Protein AF-A0A3D1TJR5-F1 (afdb_monomer_lite)

pLDDT: mean 72.31, std 15.2, range [37.75, 89.69]

Secondary structure (DSSP, 8-state):
----SS-SSSSPPPHHHHHHHHHHHHHHHS---TTSTT--SSHHHHHHHHHHSTTHHHHHHHHHHHHHHHHHHHHT-

Structure (mmCIF, N/CA/C/O backbone):
data_AF-A0A3D1TJR5-F1
#
_entry.id   AF-A0A3D1TJR5-F1
#
loop_
_atom_site.group_PDB
_atom_site.id
_atom_site.type_symbol
_atom_site.label_atom_id
_atom_site.label_alt_id
_atom_site.label_comp_id
_atom_site.label_asym_id
_atom_site.label_entity_id
_atom_site.label_seq_id
_atom_site.pdbx_PDB_ins_code
_atom_site.Cartn_x
_atom_site.Cartn_y
_atom_site.Cartn_z
_atom_site.occupancy
_atom_site.B_iso_or_equiv
_atom_site.auth_seq_id
_atom_site.auth_comp_id
_atom_site.auth_asym_id
_atom_site.auth_atom_id
_atom_site.pdbx_PDB_model_num
ATOM 1 N N . MET A 1 1 ? -34.500 -17.298 5.160 1.00 44.34 1 MET A N 1
ATOM 2 C CA . MET A 1 1 ? -33.032 -17.325 5.288 1.00 44.34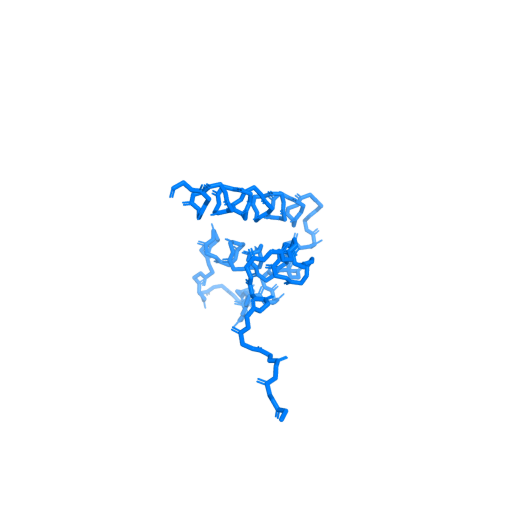 1 MET A CA 1
ATOM 3 C C . MET A 1 1 ? -32.445 -16.316 4.324 1.00 44.34 1 MET A C 1
ATOM 5 O O . MET A 1 1 ? -32.603 -16.501 3.128 1.00 44.34 1 MET A O 1
ATOM 9 N N . ASN A 1 2 ? -31.857 -15.244 4.843 1.00 37.75 2 ASN A N 1
ATOM 10 C CA . ASN A 1 2 ? -30.704 -14.562 4.248 1.00 37.75 2 ASN A CA 1
ATOM 11 C C . ASN A 1 2 ? -30.110 -13.678 5.349 1.00 37.75 2 ASN A C 1
ATOM 13 O O . ASN A 1 2 ? -30.249 -12.461 5.386 1.00 37.75 2 ASN A O 1
ATOM 17 N N . GLU A 1 3 ? -29.549 -14.386 6.323 1.00 43.69 3 GLU A N 1
ATOM 18 C CA . GLU A 1 3 ? -28.812 -13.897 7.480 1.00 43.69 3 GLU A CA 1
ATOM 19 C C . GLU A 1 3 ? -27.350 -13.701 7.057 1.00 43.69 3 GLU A C 1
ATOM 21 O O . GLU A 1 3 ? -26.489 -14.505 7.380 1.00 43.69 3 GLU A O 1
ATOM 26 N N . ALA A 1 4 ? -27.080 -12.699 6.217 1.00 46.09 4 ALA A N 1
ATOM 27 C CA . ALA A 1 4 ? -25.716 -12.451 5.728 1.00 46.09 4 ALA A CA 1
ATOM 28 C C . ALA A 1 4 ? -25.380 -10.962 5.550 1.00 46.09 4 ALA A C 1
ATOM 30 O O . ALA A 1 4 ? -24.380 -10.628 4.925 1.00 46.09 4 ALA A O 1
ATOM 31 N N . TYR A 1 5 ? -26.207 -10.049 6.074 1.00 44.03 5 TYR A N 1
ATOM 32 C CA . TYR A 1 5 ? -26.009 -8.605 5.876 1.00 44.03 5 TYR A CA 1
ATOM 33 C C . TYR A 1 5 ? -25.502 -7.852 7.121 1.00 44.03 5 TYR A C 1
ATOM 35 O O . TYR A 1 5 ? -25.346 -6.637 7.083 1.00 44.03 5 TYR A O 1
ATOM 43 N N . CYS A 1 6 ? -25.210 -8.539 8.230 1.00 47.28 6 CYS A N 1
ATOM 44 C CA . CYS A 1 6 ? -24.801 -7.874 9.478 1.00 47.28 6 CYS A CA 1
ATOM 45 C C . CYS A 1 6 ? -23.368 -8.177 9.944 1.00 47.28 6 CYS A C 1
ATOM 47 O O . CYS A 1 6 ? -22.967 -7.671 10.987 1.00 47.28 6 CYS A O 1
ATOM 49 N N . GLU A 1 7 ? -22.569 -8.933 9.188 1.00 48.56 7 GLU A N 1
ATOM 50 C CA . GLU A 1 7 ? -21.283 -9.460 9.682 1.00 48.56 7 GLU A CA 1
ATOM 51 C C . GLU A 1 7 ? -20.039 -8.794 9.062 1.00 48.56 7 GLU A C 1
ATOM 53 O O . GLU A 1 7 ? -18.959 -9.365 9.024 1.00 48.56 7 GLU A O 1
ATOM 58 N N . GLY A 1 8 ? -20.165 -7.561 8.563 1.00 48.94 8 GLY A N 1
ATOM 59 C CA . GLY A 1 8 ? -19.070 -6.868 7.868 1.00 48.94 8 GLY A CA 1
ATOM 60 C C . GLY A 1 8 ? -18.180 -5.963 8.728 1.00 48.94 8 GLY A C 1
ATOM 61 O O . GLY A 1 8 ? -17.332 -5.274 8.173 1.00 48.94 8 GLY A O 1
ATOM 62 N N . ARG A 1 9 ? -18.386 -5.868 10.053 1.00 53.28 9 ARG A N 1
ATOM 63 C CA . ARG A 1 9 ? -17.744 -4.803 10.863 1.00 53.28 9 ARG A CA 1
ATOM 64 C C . ARG A 1 9 ? -17.018 -5.233 12.139 1.00 53.28 9 ARG A C 1
ATOM 66 O O . ARG A 1 9 ? -16.537 -4.368 12.864 1.00 53.28 9 ARG A O 1
ATOM 73 N N . SER A 1 10 ? -16.892 -6.535 12.402 1.00 47.88 10 SER A N 1
ATOM 74 C CA . SER A 1 10 ? -16.175 -7.036 13.591 1.00 47.88 10 SER A CA 1
ATOM 75 C C . SER A 1 10 ? -15.173 -8.158 13.336 1.00 47.88 10 SER A C 1
ATOM 77 O O . SER A 1 10 ? -14.460 -8.526 14.269 1.00 47.88 10 SER A O 1
ATOM 79 N N . ALA A 1 11 ? -15.060 -8.681 12.114 1.00 55.69 11 ALA A N 1
ATOM 80 C CA . ALA A 1 11 ? -13.956 -9.578 11.803 1.00 55.69 11 ALA A CA 1
ATOM 81 C C . ALA A 1 11 ? -12.655 -8.755 11.717 1.00 55.69 11 ALA A C 1
ATOM 83 O O . ALA A 1 11 ? -12.677 -7.662 11.141 1.00 55.69 11 ALA A O 1
ATOM 84 N N . PRO A 1 12 ? -11.528 -9.224 12.293 1.00 56.19 12 PRO A N 1
ATOM 85 C CA . PRO A 1 12 ? -10.229 -8.646 11.967 1.00 56.19 12 PRO A CA 1
ATOM 86 C C . PRO A 1 12 ? -10.083 -8.627 10.438 1.00 56.19 12 PRO A C 1
ATOM 88 O O . PRO A 1 12 ? -10.576 -9.559 9.793 1.00 56.19 12 PRO A O 1
ATOM 91 N N . PRO A 1 13 ? -9.463 -7.583 9.854 1.00 61.66 13 PRO A N 1
ATOM 92 C CA . PRO A 1 13 ? -9.248 -7.540 8.415 1.00 61.66 13 PRO A CA 1
ATOM 93 C C . PRO A 1 13 ? -8.565 -8.847 8.022 1.00 61.66 13 PRO A C 1
ATOM 95 O O . PRO A 1 13 ? -7.519 -9.199 8.572 1.00 61.66 13 PRO A O 1
ATOM 98 N N . ALA A 1 14 ? -9.219 -9.615 7.154 1.00 71.31 14 ALA A N 1
ATOM 99 C CA . ALA A 1 14 ? -8.655 -10.869 6.698 1.00 71.31 14 ALA A CA 1
ATOM 100 C C . ALA A 1 14 ? -7.320 -10.556 6.005 1.00 71.31 14 ALA A C 1
ATOM 102 O O . ALA A 1 14 ? -7.209 -9.518 5.352 1.00 71.31 14 ALA A O 1
ATOM 103 N N . ASP A 1 15 ? -6.311 -11.425 6.123 1.00 76.88 15 ASP A N 1
ATOM 104 C CA . ASP A 1 15 ? -5.005 -11.194 5.479 1.00 76.88 15 ASP A CA 1
ATOM 105 C C . ASP A 1 15 ? -5.146 -10.879 3.975 1.00 76.88 15 ASP A C 1
ATOM 107 O O . ASP A 1 15 ? -4.363 -10.105 3.437 1.00 76.88 15 ASP A O 1
ATOM 111 N N . VAL A 1 16 ? -6.210 -11.371 3.326 1.00 79.50 16 VAL A N 1
ATOM 112 C CA . VAL A 1 16 ? -6.566 -11.042 1.934 1.00 79.50 16 VAL A CA 1
ATOM 113 C C . VAL A 1 16 ? -6.946 -9.571 1.712 1.00 79.50 16 VAL A C 1
ATOM 115 O O . VAL A 1 16 ? -6.594 -9.000 0.685 1.00 79.50 16 VAL A O 1
ATOM 118 N N . GLU A 1 17 ? -7.633 -8.931 2.661 1.00 83.06 17 GLU A N 1
ATOM 119 C CA . GLU A 1 17 ? -7.997 -7.506 2.591 1.00 83.06 17 GLU A CA 1
ATOM 120 C C . GLU A 1 17 ? -6.780 -6.626 2.881 1.00 83.06 17 GLU A C 1
ATOM 122 O O . GLU A 1 17 ? -6.562 -5.612 2.218 1.00 83.06 17 GLU A O 1
ATOM 127 N N . VAL A 1 18 ? -5.952 -7.043 3.844 1.00 86.12 18 VAL A N 1
ATOM 128 C CA . VAL A 1 18 ? -4.667 -6.397 4.137 1.00 86.12 18 VAL A CA 1
ATOM 129 C C . VAL A 1 18 ? -3.765 -6.427 2.911 1.00 86.12 18 VAL A C 1
ATOM 131 O O . VAL A 1 18 ? -3.216 -5.391 2.543 1.00 86.12 18 VAL A O 1
ATOM 134 N N . GLU A 1 19 ? -3.636 -7.582 2.259 1.00 85.12 19 GLU A N 1
ATOM 135 C CA . GLU A 1 19 ? -2.844 -7.722 1.041 1.00 85.12 19 GLU A CA 1
ATOM 136 C C . GLU A 1 19 ? -3.423 -6.875 -0.098 1.00 85.12 19 GLU A C 1
ATOM 138 O O . GLU A 1 19 ? -2.675 -6.153 -0.748 1.00 85.12 19 GLU A O 1
ATOM 143 N N . ALA A 1 20 ? -4.742 -6.878 -0.309 1.00 86.81 20 ALA A N 1
ATOM 144 C CA . ALA A 1 20 ? -5.371 -6.059 -1.347 1.00 86.81 20 ALA A CA 1
ATOM 145 C C . ALA A 1 20 ? -5.117 -4.553 -1.141 1.00 86.81 20 ALA A C 1
ATOM 147 O O . ALA A 1 20 ? -4.784 -3.839 -2.089 1.00 86.81 20 ALA A O 1
ATOM 148 N N . VAL A 1 21 ? -5.209 -4.063 0.099 1.00 86.38 21 VAL A N 1
ATOM 149 C CA . VAL A 1 21 ? -4.892 -2.664 0.425 1.00 86.38 21 VAL A CA 1
ATOM 150 C C . VAL A 1 21 ? -3.392 -2.386 0.298 1.00 86.38 21 VAL A C 1
ATOM 152 O O . VAL A 1 21 ? -3.018 -1.323 -0.193 1.00 86.38 21 VAL A O 1
ATOM 155 N N . ALA A 1 22 ? -2.526 -3.331 0.669 1.00 89.00 22 ALA A N 1
ATOM 156 C CA . ALA A 1 22 ? -1.079 -3.206 0.492 1.00 89.00 22 ALA A CA 1
ATOM 157 C C . ALA A 1 22 ? -0.680 -3.145 -0.994 1.00 89.00 22 ALA A C 1
ATOM 159 O O . ALA 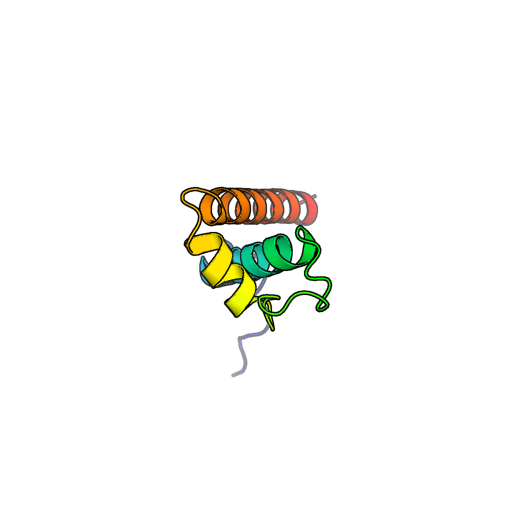A 1 22 ? 0.117 -2.289 -1.376 1.00 89.00 22 ALA A O 1
ATOM 160 N N . LYS A 1 23 ? -1.294 -3.977 -1.846 1.00 87.00 23 LYS A N 1
ATOM 161 C CA . LYS A 1 23 ? -1.157 -3.950 -3.313 1.00 87.00 23 LYS A CA 1
ATOM 162 C C . LYS A 1 23 ? -1.562 -2.595 -3.884 1.00 87.00 23 LYS A C 1
ATOM 164 O O . LYS A 1 23 ? -0.804 -1.985 -4.635 1.00 87.00 23 LYS A O 1
ATOM 169 N N . ARG A 1 24 ? -2.715 -2.078 -3.450 1.00 85.44 24 ARG A N 1
ATOM 170 C CA . ARG A 1 24 ? -3.230 -0.752 -3.822 1.00 85.44 24 ARG A CA 1
ATOM 171 C C . ARG A 1 24 ? -2.290 0.380 -3.393 1.00 85.44 24 ARG A C 1
ATOM 173 O O . ARG A 1 24 ? -2.062 1.306 -4.168 1.00 85.44 24 ARG A O 1
ATOM 180 N N . LEU A 1 2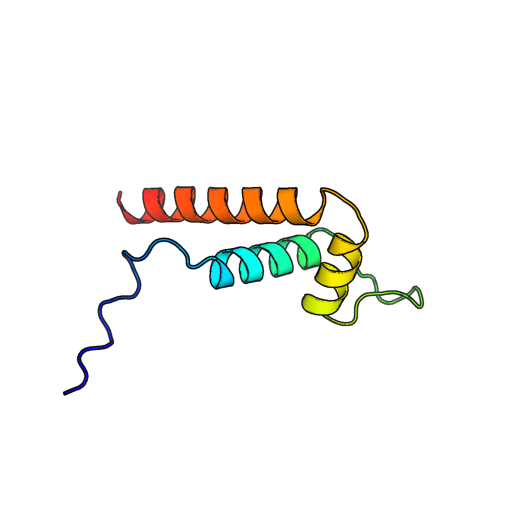5 ? -1.759 0.317 -2.169 1.00 85.44 25 LEU A N 1
ATOM 181 C CA . LEU A 1 25 ? -0.790 1.277 -1.625 1.00 85.44 25 LEU A CA 1
ATOM 182 C C . LEU A 1 25 ? 0.512 1.261 -2.422 1.00 85.44 25 LEU A C 1
ATOM 184 O O . LEU A 1 25 ? 0.998 2.319 -2.808 1.00 85.44 25 LEU A O 1
ATOM 188 N N . CYS A 1 26 ? 1.046 0.076 -2.711 1.00 84.75 26 CYS A N 1
ATOM 189 C CA . CYS A 1 26 ? 2.238 -0.094 -3.536 1.00 84.75 26 CYS A CA 1
ATOM 190 C C . CYS A 1 26 ? 2.021 0.477 -4.949 1.00 84.75 26 CYS A C 1
ATOM 192 O O . CYS A 1 26 ? 2.837 1.260 -5.439 1.00 84.75 26 CYS A O 1
ATOM 194 N N . TRP A 1 27 ? 0.873 0.175 -5.564 1.00 82.44 27 TRP A N 1
ATOM 195 C CA . TRP A 1 27 ? 0.482 0.733 -6.857 1.00 82.44 27 TRP A CA 1
ATOM 196 C C . TRP A 1 27 ? 0.369 2.263 -6.828 1.00 82.44 27 TRP A C 1
ATOM 198 O O . TRP A 1 27 ? 0.868 2.936 -7.718 1.00 82.44 27 TRP A O 1
ATOM 208 N N . ASN A 1 28 ? -0.248 2.839 -5.796 1.00 80.19 28 ASN A N 1
ATOM 209 C CA . ASN A 1 28 ? -0.414 4.290 -5.689 1.00 80.19 28 ASN A CA 1
ATOM 210 C C . ASN A 1 28 ? 0.876 5.032 -5.295 1.00 80.19 28 ASN A C 1
ATOM 212 O O . ASN A 1 28 ? 1.016 6.210 -5.608 1.00 80.19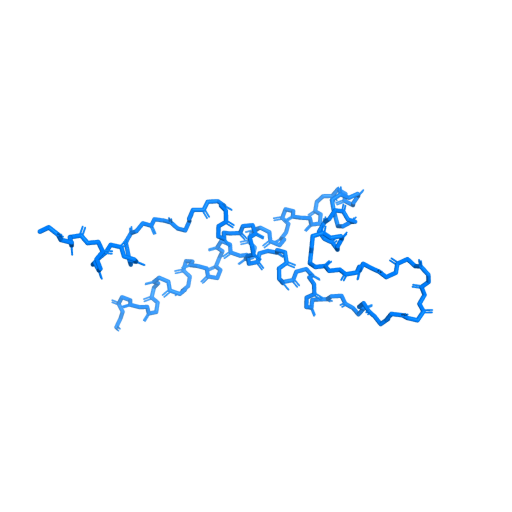 28 ASN A O 1
ATOM 216 N N . SER A 1 29 ? 1.797 4.356 -4.608 1.00 74.44 29 SER A N 1
ATOM 217 C CA . SER A 1 29 ? 3.042 4.935 -4.094 1.00 74.44 29 SER A CA 1
ATOM 218 C C . SER A 1 29 ? 4.151 5.039 -5.140 1.00 74.44 29 SER A C 1
ATOM 220 O O . SER A 1 29 ? 5.089 5.804 -4.921 1.00 74.44 29 SER A O 1
ATOM 222 N N . CYS A 1 30 ? 4.100 4.260 -6.222 1.00 66.38 30 CYS A N 1
ATOM 223 C CA . CYS A 1 30 ? 5.102 4.298 -7.285 1.00 66.38 30 CYS A CA 1
ATOM 224 C C . CYS A 1 30 ? 4.535 4.998 -8.525 1.00 66.38 30 CYS A C 1
ATOM 226 O O . CYS A 1 30 ? 3.385 4.776 -8.901 1.00 66.38 30 CYS A O 1
ATOM 228 N N . GLU A 1 31 ? 5.345 5.827 -9.184 1.00 63.62 31 GLU A N 1
ATOM 229 C CA . GLU A 1 31 ? 5.021 6.335 -10.519 1.00 63.62 31 GLU A CA 1
ATOM 230 C C . GLU A 1 31 ? 5.209 5.198 -11.527 1.00 63.62 31 GLU A C 1
ATOM 232 O O . GLU A 1 31 ? 6.278 4.999 -12.099 1.00 63.62 31 GLU A O 1
ATOM 237 N N . TRP A 1 32 ? 4.141 4.433 -11.746 1.00 66.19 32 TRP A N 1
ATOM 238 C CA . TRP A 1 32 ? 4.025 3.499 -12.867 1.00 66.19 32 TRP A CA 1
ATOM 239 C C . TRP A 1 32 ? 3.665 4.280 -14.133 1.00 66.19 32 TRP A C 1
ATOM 241 O O . TRP A 1 32 ? 2.670 3.999 -14.802 1.00 66.19 32 TRP A O 1
ATOM 251 N N . ASP A 1 33 ? 4.428 5.333 -14.424 1.00 54.78 33 ASP A N 1
ATOM 252 C CA . ASP A 1 33 ? 4.260 6.095 -15.651 1.00 54.78 33 ASP A CA 1
ATOM 253 C C . ASP A 1 33 ? 4.664 5.143 -16.779 1.00 54.78 33 ASP A C 1
ATOM 255 O O . ASP A 1 33 ? 5.830 4.767 -16.906 1.00 54.78 33 ASP A O 1
ATOM 259 N N . GLY A 1 34 ? 3.665 4.631 -17.506 1.00 52.88 34 GLY A N 1
ATOM 260 C CA . GLY A 1 34 ? 3.748 3.506 -18.449 1.00 52.88 34 GLY A CA 1
ATOM 261 C C . GLY A 1 34 ? 4.637 3.726 -19.681 1.00 52.88 34 GLY A C 1
ATOM 262 O O . GLY A 1 34 ? 4.371 3.156 -20.739 1.00 52.88 34 GLY A O 1
ATOM 263 N N . VAL A 1 35 ? 5.643 4.588 -19.557 1.00 52.12 35 VAL A N 1
ATOM 264 C CA . VAL A 1 35 ? 6.584 5.060 -20.566 1.00 52.12 35 VAL A CA 1
ATOM 265 C C . VAL A 1 35 ? 7.811 4.154 -20.671 1.00 52.12 35 VAL A C 1
ATOM 267 O O . VAL A 1 35 ? 8.361 4.043 -21.765 1.00 52.12 35 VAL A O 1
ATOM 270 N N . ASP A 1 36 ? 8.208 3.451 -19.607 1.00 47.44 36 ASP A N 1
ATOM 271 C CA . ASP A 1 36 ? 9.298 2.474 -19.683 1.00 47.44 36 ASP A CA 1
ATOM 272 C C . ASP A 1 36 ? 8.748 1.043 -19.737 1.00 47.44 36 ASP A C 1
ATOM 274 O O . ASP A 1 36 ? 7.818 0.669 -19.024 1.00 47.44 36 ASP A O 1
ATOM 278 N N . SER A 1 37 ? 9.311 0.241 -20.634 1.00 50.34 37 SER A N 1
ATOM 279 C CA . SER A 1 37 ? 8.903 -1.106 -21.063 1.00 50.34 37 SER A CA 1
ATOM 280 C C . SER A 1 37 ? 8.692 -2.169 -19.965 1.00 50.34 37 SER A C 1
ATOM 282 O O . SER A 1 37 ? 8.307 -3.293 -20.287 1.00 50.34 37 SER A O 1
ATOM 284 N N . TYR A 1 38 ? 8.904 -1.816 -18.695 1.00 56.12 38 TYR A N 1
ATOM 285 C CA . TYR A 1 38 ? 8.737 -2.645 -17.499 1.00 56.12 38 TYR A CA 1
ATOM 286 C C . TYR A 1 38 ? 7.682 -2.096 -16.512 1.00 56.12 38 TYR A C 1
ATOM 288 O O . TYR A 1 38 ? 7.641 -2.485 -15.350 1.00 56.12 38 TYR A O 1
ATOM 296 N N . ALA A 1 39 ? 6.820 -1.166 -16.933 1.00 59.47 39 ALA A N 1
ATOM 297 C CA . ALA A 1 39 ? 5.737 -0.691 -16.078 1.00 59.47 39 ALA A CA 1
ATOM 298 C C . ALA A 1 39 ? 4.746 -1.830 -15.785 1.00 59.47 39 ALA A C 1
ATOM 300 O O . ALA A 1 39 ? 4.163 -2.412 -16.710 1.00 59.47 39 ALA A O 1
ATOM 301 N N . ALA A 1 40 ? 4.549 -2.133 -14.499 1.00 63.56 40 ALA A N 1
ATOM 302 C CA . ALA A 1 40 ? 3.529 -3.067 -14.053 1.00 63.56 40 ALA A CA 1
ATOM 303 C C . ALA A 1 40 ? 2.173 -2.708 -14.673 1.00 63.56 40 ALA A C 1
ATOM 305 O O . ALA A 1 40 ? 1.709 -1.570 -14.605 1.00 63.56 40 ALA A O 1
ATOM 306 N N . LYS A 1 41 ? 1.544 -3.687 -15.327 1.00 68.56 41 LYS A N 1
ATOM 307 C CA . LYS A 1 41 ? 0.280 -3.502 -16.058 1.00 68.56 41 LYS A CA 1
ATOM 308 C C . LYS A 1 41 ? -0.936 -3.454 -15.126 1.00 68.56 41 LYS A C 1
ATOM 310 O O . LYS A 1 41 ? -2.033 -3.135 -15.583 1.00 68.56 41 LYS A O 1
ATOM 315 N N . GLY A 1 42 ? -0.741 -3.754 -13.844 1.00 74.94 42 GLY A N 1
ATOM 316 C CA . GLY A 1 42 ? -1.760 -3.706 -12.808 1.00 74.94 42 GLY A CA 1
ATOM 317 C C . GLY A 1 42 ? -1.174 -3.858 -11.406 1.00 74.94 42 GLY A C 1
ATOM 318 O O . GLY A 1 42 ? 0.028 -4.054 -11.230 1.00 74.94 42 GLY A O 1
ATOM 319 N N . GLU A 1 43 ? -2.058 -3.791 -10.408 1.00 79.19 43 GLU A N 1
ATOM 320 C CA . GLU A 1 43 ? -1.719 -3.865 -8.979 1.00 79.19 43 GLU A CA 1
ATOM 321 C C . GLU A 1 43 ? -0.960 -5.154 -8.620 1.00 79.19 43 GLU A C 1
ATOM 323 O O . GLU A 1 43 ? -0.043 -5.116 -7.805 1.00 79.19 43 GLU A O 1
ATOM 328 N N . ASP A 1 44 ? -1.298 -6.281 -9.255 1.00 81.69 44 ASP A N 1
ATOM 329 C CA . ASP A 1 44 ? -0.663 -7.579 -8.992 1.00 81.69 44 ASP A CA 1
ATOM 330 C C . ASP A 1 44 ? 0.739 -7.691 -9.623 1.00 81.69 44 ASP A C 1
ATOM 332 O O . ASP A 1 44 ? 1.661 -8.186 -8.981 1.00 81.69 44 ASP A O 1
ATOM 336 N N . ASP A 1 45 ? 0.944 -7.153 -10.832 1.00 80.81 45 ASP A N 1
ATOM 337 C CA . ASP A 1 45 ? 2.276 -7.058 -11.454 1.00 80.81 45 ASP A CA 1
ATOM 338 C C . ASP A 1 45 ? 3.207 -6.156 -10.631 1.00 80.81 45 ASP A C 1
ATOM 340 O O . ASP A 1 45 ? 4.372 -6.484 -10.400 1.00 80.81 45 ASP A O 1
ATOM 344 N N . ALA A 1 46 ? 2.673 -5.033 -10.145 1.00 79.94 46 ALA A N 1
ATOM 345 C CA . ALA A 1 46 ? 3.394 -4.089 -9.298 1.00 79.94 46 ALA A CA 1
ATOM 346 C C . ALA A 1 46 ? 3.776 -4.725 -7.968 1.00 79.94 46 ALA A C 1
ATOM 348 O O . ALA A 1 46 ? 4.894 -4.557 -7.481 1.00 79.94 46 ALA A O 1
ATOM 349 N N . TRP A 1 47 ? 2.854 -5.502 -7.408 1.00 84.06 47 TRP A N 1
ATOM 350 C CA . TRP A 1 47 ? 3.086 -6.264 -6.198 1.00 84.06 47 TRP A CA 1
ATOM 351 C C . TRP A 1 47 ? 4.145 -7.338 -6.383 1.00 84.06 47 TRP A C 1
ATOM 353 O O . TRP A 1 47 ? 5.027 -7.464 -5.538 1.00 84.06 47 TRP A O 1
ATOM 363 N N . ASN A 1 48 ? 4.090 -8.093 -7.479 1.00 84.56 48 ASN A N 1
ATOM 364 C CA . ASN A 1 48 ? 5.077 -9.120 -7.775 1.00 84.56 48 ASN A CA 1
ATOM 365 C C . ASN A 1 48 ? 6.477 -8.505 -7.918 1.00 84.56 48 ASN A C 1
ATOM 367 O O . ASN A 1 48 ? 7.413 -9.001 -7.300 1.00 84.56 48 ASN A O 1
ATOM 371 N N . TYR A 1 49 ? 6.592 -7.368 -8.615 1.00 80.62 49 TYR A N 1
ATOM 372 C CA . TYR A 1 49 ? 7.841 -6.606 -8.703 1.00 80.62 49 TYR A CA 1
ATOM 373 C C . TYR A 1 49 ? 8.327 -6.098 -7.339 1.00 80.62 49 TYR A C 1
ATOM 375 O O . TYR A 1 49 ? 9.495 -6.247 -6.989 1.00 80.62 49 TYR A O 1
ATOM 383 N N . ALA A 1 50 ? 7.428 -5.550 -6.520 1.00 79.62 50 ALA A N 1
ATOM 384 C CA . ALA A 1 50 ? 7.750 -5.164 -5.148 1.00 79.62 50 ALA A CA 1
ATOM 385 C C . ALA A 1 50 ? 8.208 -6.361 -4.297 1.00 79.62 50 ALA A C 1
ATOM 387 O O . ALA A 1 50 ? 8.999 -6.184 -3.377 1.00 79.62 50 ALA A O 1
ATOM 388 N N . GLY A 1 51 ? 7.739 -7.574 -4.603 1.00 81.06 51 GLY A N 1
ATOM 389 C CA . GLY A 1 51 ? 8.177 -8.821 -3.974 1.00 81.06 51 GLY A CA 1
ATOM 390 C C . GLY A 1 51 ? 9.571 -9.276 -4.392 1.00 81.06 51 GLY A C 1
ATOM 391 O O . GLY A 1 51 ? 10.217 -10.006 -3.643 1.00 81.06 51 GLY A O 1
ATOM 392 N N . GLU A 1 52 ? 10.070 -8.816 -5.542 1.00 83.44 52 GLU A N 1
ATOM 393 C CA . GLU A 1 52 ? 11.468 -9.022 -5.936 1.00 83.44 52 GLU A CA 1
ATOM 394 C C . GLU A 1 52 ? 12.428 -8.213 -5.045 1.00 83.44 52 GLU A C 1
ATOM 396 O O . GLU A 1 52 ? 13.598 -8.573 -4.900 1.00 83.44 52 GLU A O 1
ATOM 401 N N . ILE A 1 53 ? 11.931 -7.145 -4.405 1.00 81.38 53 ILE A N 1
ATOM 402 C CA . ILE A 1 53 ? 12.687 -6.313 -3.469 1.00 81.38 53 ILE A CA 1
ATOM 403 C C . ILE A 1 53 ? 12.423 -6.802 -2.033 1.00 81.38 53 ILE A C 1
ATOM 405 O O . ILE A 1 53 ? 11.326 -6.611 -1.497 1.00 81.38 53 ILE A O 1
ATOM 4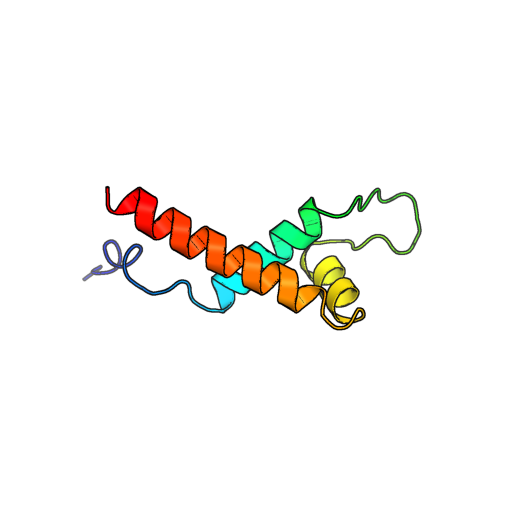09 N N . PRO A 1 54 ? 13.418 -7.397 -1.351 1.00 80.44 54 PRO A N 1
ATOM 410 C CA . PRO A 1 54 ? 13.222 -7.910 0.000 1.00 80.44 54 PRO A CA 1
ATOM 411 C C . PRO A 1 54 ? 12.853 -6.777 0.971 1.00 80.44 54 PRO A C 1
ATOM 413 O O . PRO A 1 54 ? 13.533 -5.752 1.028 1.00 80.44 54 PRO A O 1
ATOM 416 N N . GLY A 1 55 ? 11.778 -6.970 1.741 1.00 80.56 55 GLY A N 1
ATOM 417 C CA . GLY A 1 55 ? 11.275 -6.012 2.733 1.00 80.56 55 GLY A CA 1
ATOM 418 C C . GLY A 1 55 ? 10.287 -4.963 2.209 1.00 80.56 55 GLY A C 1
ATOM 419 O O . GLY A 1 55 ? 9.632 -4.303 3.014 1.00 80.56 55 GLY A O 1
ATOM 420 N N . PHE A 1 56 ? 10.116 -4.822 0.889 1.00 82.44 56 PHE A N 1
ATOM 421 C CA . PHE A 1 56 ? 9.242 -3.789 0.317 1.00 82.44 56 PHE A CA 1
ATOM 422 C C . PHE A 1 56 ? 7.755 -4.123 0.526 1.00 82.44 56 PHE A C 1
ATOM 424 O O . PHE A 1 56 ? 7.000 -3.313 1.059 1.00 82.44 56 PHE A O 1
ATOM 431 N N . GLN A 1 57 ? 7.337 -5.357 0.212 1.00 84.81 57 GLN A N 1
ATOM 432 C CA . GLN A 1 57 ? 5.970 -5.834 0.481 1.00 84.81 57 GLN A CA 1
ATOM 433 C C . GLN A 1 57 ? 5.620 -5.817 1.977 1.00 84.81 57 GLN A C 1
ATOM 435 O O . GLN A 1 57 ? 4.499 -5.472 2.351 1.00 84.81 57 GLN A O 1
ATOM 440 N N . GLU A 1 58 ? 6.578 -6.160 2.843 1.00 88.56 58 GLU A N 1
ATOM 441 C CA . GLU A 1 58 ? 6.378 -6.209 4.296 1.00 88.56 58 GLU A CA 1
ATOM 442 C C . GLU A 1 58 ? 6.042 -4.828 4.875 1.00 88.56 58 GLU A C 1
ATOM 444 O O . GLU A 1 58 ? 5.176 -4.713 5.748 1.00 88.56 58 GLU A O 1
ATOM 449 N N . GLU A 1 59 ? 6.667 -3.766 4.359 1.00 88.75 59 GLU A N 1
ATOM 450 C CA . GLU A 1 59 ? 6.371 -2.393 4.768 1.00 88.75 59 GLU A CA 1
ATOM 451 C C . GLU A 1 59 ? 4.945 -1.970 4.390 1.00 88.75 59 GLU A C 1
ATOM 453 O O . GLU A 1 59 ? 4.230 -1.405 5.227 1.00 88.75 59 GLU A O 1
ATOM 458 N N . TYR A 1 60 ? 4.490 -2.302 3.178 1.00 87.19 60 TYR A N 1
ATOM 459 C CA . TYR A 1 60 ? 3.122 -2.006 2.743 1.00 87.19 60 TYR A CA 1
ATOM 460 C C . TYR A 1 60 ? 2.075 -2.839 3.487 1.00 87.19 60 TYR A C 1
ATOM 462 O O . TYR A 1 60 ? 1.029 -2.305 3.854 1.00 87.19 60 TYR A O 1
ATOM 470 N N . ILE A 1 61 ? 2.356 -4.114 3.785 1.00 89.12 61 ILE A N 1
ATOM 471 C CA . ILE A 1 61 ? 1.485 -4.952 4.627 1.00 89.12 61 ILE A CA 1
ATOM 472 C C . ILE A 1 61 ? 1.363 -4.347 6.027 1.00 89.12 61 ILE A C 1
ATOM 474 O O . ILE A 1 61 ? 0.261 -4.269 6.572 1.00 89.12 61 ILE A O 1
ATOM 478 N N . ARG A 1 62 ? 2.472 -3.885 6.617 1.00 89.69 62 ARG A N 1
ATOM 479 C CA . ARG A 1 62 ? 2.458 -3.232 7.932 1.00 89.69 62 ARG A CA 1
ATOM 480 C C . ARG A 1 62 ? 1.628 -1.947 7.911 1.00 89.69 62 ARG A C 1
ATOM 482 O O . ARG A 1 62 ? 0.802 -1.764 8.802 1.00 89.69 62 ARG A O 1
ATOM 489 N N . GLN A 1 63 ? 1.803 -1.097 6.896 1.00 88.31 63 GLN A N 1
ATOM 490 C CA . GLN A 1 63 ? 0.985 0.111 6.721 1.00 88.31 63 GLN A CA 1
ATOM 491 C C . GLN A 1 63 ? -0.499 -0.218 6.548 1.00 88.31 63 GLN A C 1
ATOM 493 O O . GLN A 1 63 ? -1.340 0.410 7.187 1.00 88.31 63 GLN A O 1
ATOM 498 N N . ALA A 1 64 ? -0.838 -1.219 5.732 1.00 88.44 64 ALA A N 1
ATOM 499 C CA . ALA A 1 64 ? -2.223 -1.635 5.536 1.00 88.44 64 ALA A CA 1
ATOM 500 C C . ALA A 1 64 ? -2.862 -2.095 6.858 1.00 88.44 64 ALA A C 1
ATOM 502 O O . ALA A 1 64 ? -3.965 -1.654 7.187 1.00 88.44 64 ALA A O 1
ATOM 503 N N . LYS A 1 65 ? -2.154 -2.908 7.659 1.00 86.69 65 LYS A N 1
ATOM 504 C CA . LYS A 1 65 ? -2.613 -3.327 8.999 1.00 86.69 65 LYS A CA 1
ATOM 505 C C . LYS A 1 65 ? -2.857 -2.124 9.913 1.00 86.69 65 LYS A C 1
ATOM 507 O O . LYS A 1 65 ? -3.934 -2.027 10.496 1.00 86.69 65 LYS A O 1
ATOM 512 N N . GLU A 1 66 ? -1.918 -1.181 9.962 1.00 88.38 66 GLU A N 1
ATOM 513 C CA . GLU A 1 66 ? -2.040 0.041 10.767 1.00 88.38 66 GLU A CA 1
ATOM 514 C C . GLU A 1 66 ? -3.249 0.894 10.340 1.00 88.38 66 GLU A C 1
ATOM 516 O O . GLU A 1 66 ? -4.024 1.344 11.188 1.00 88.38 66 GLU A O 1
ATOM 521 N N . MET A 1 67 ? -3.490 1.048 9.032 1.00 85.12 67 MET A N 1
ATOM 522 C CA . MET A 1 67 ? -4.668 1.760 8.523 1.00 85.12 67 MET A CA 1
ATOM 523 C C . MET A 1 67 ? -5.979 1.097 8.953 1.00 85.12 67 MET A C 1
ATOM 525 O O . MET A 1 67 ? -6.911 1.794 9.359 1.00 85.12 67 MET A O 1
ATOM 529 N N . PHE A 1 68 ? -6.062 -0.235 8.906 1.00 82.44 68 PHE A N 1
ATOM 530 C CA . PHE A 1 68 ? -7.246 -0.950 9.384 1.00 82.44 68 PHE A CA 1
ATOM 531 C C . PHE A 1 68 ? -7.450 -0.795 10.896 1.00 82.44 68 PHE A C 1
ATOM 533 O O . PHE A 1 68 ? -8.588 -0.661 11.350 1.00 82.44 68 PHE A O 1
ATOM 540 N N . GLU A 1 69 ? -6.378 -0.767 11.689 1.00 84.06 69 GLU A N 1
ATOM 541 C CA . GLU A 1 69 ? -6.466 -0.521 13.131 1.00 84.06 69 GLU A CA 1
ATOM 542 C C . GLU A 1 69 ? -6.978 0.889 13.449 1.00 84.06 69 GLU A C 1
ATOM 544 O O . GLU A 1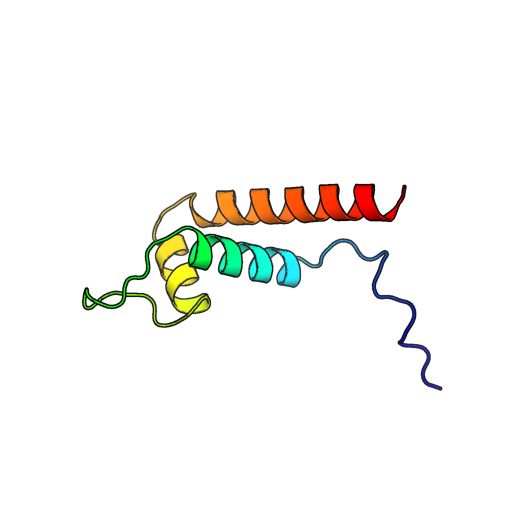 69 ? -7.855 1.047 14.307 1.00 84.06 69 GLU A O 1
ATOM 549 N N . ILE A 1 70 ? -6.493 1.900 12.720 1.00 84.06 70 ILE A N 1
ATOM 550 C CA . ILE A 1 70 ? -6.969 3.286 12.827 1.00 84.06 70 ILE A CA 1
ATOM 551 C C . ILE A 1 70 ? -8.437 3.377 12.402 1.00 84.06 70 ILE A C 1
ATOM 553 O O . ILE A 1 70 ? -9.250 3.944 13.134 1.00 84.06 70 ILE A O 1
ATOM 557 N N . ALA A 1 71 ? -8.802 2.780 11.265 1.00 80.12 71 ALA A N 1
ATOM 558 C CA . ALA A 1 71 ? -10.175 2.769 10.765 1.00 80.12 71 ALA A CA 1
ATOM 559 C C . ALA A 1 71 ? -11.137 2.087 11.751 1.00 80.12 71 ALA A C 1
ATOM 561 O O . ALA A 1 71 ? -12.238 2.584 11.987 1.00 80.12 71 ALA A O 1
ATOM 562 N N . ARG A 1 72 ? -10.710 0.994 12.397 1.00 74.44 72 ARG A N 1
ATOM 563 C CA . ARG A 1 72 ? -11.487 0.326 13.451 1.00 74.44 72 ARG A CA 1
ATOM 564 C C . ARG A 1 72 ? -11.708 1.237 14.657 1.00 74.44 72 ARG A C 1
ATOM 566 O O . ARG A 1 72 ? -12.815 1.268 15.196 1.00 74.44 72 ARG A O 1
ATOM 573 N N . LYS A 1 73 ? -10.679 1.978 15.079 1.00 77.25 73 LYS A N 1
ATOM 574 C CA . LYS A 1 73 ? -10.789 2.934 16.188 1.00 77.25 73 LYS A CA 1
ATOM 575 C C . LYS A 1 73 ? -11.725 4.094 15.839 1.00 77.25 73 LYS A C 1
ATOM 577 O O . LYS A 1 73 ? -12.575 4.425 16.651 1.00 77.25 73 LYS A O 1
ATOM 582 N N . ALA A 1 74 ? -11.630 4.633 14.623 1.00 73.88 74 ALA A N 1
ATOM 583 C CA . ALA A 1 74 ? -12.486 5.718 14.138 1.00 73.88 74 ALA A CA 1
ATOM 584 C C . ALA A 1 74 ? -13.960 5.310 13.959 1.00 73.88 74 ALA A C 1
ATOM 586 O O . ALA A 1 74 ? -14.847 6.144 14.071 1.00 73.88 74 ALA A O 1
ATOM 587 N N . VAL A 1 75 ? -14.238 4.034 13.679 1.00 65.12 75 VAL A N 1
ATOM 588 C CA . VAL A 1 75 ? -15.610 3.496 13.599 1.00 65.12 75 VAL A CA 1
ATOM 589 C C . VAL A 1 75 ? -16.225 3.241 14.981 1.00 65.12 75 VAL A C 1
ATOM 591 O O . VAL A 1 75 ? -17.445 3.125 15.084 1.00 65.12 75 VAL A O 1
ATOM 594 N N . SER A 1 76 ? -15.402 3.129 16.026 1.00 59.50 76 SER A N 1
ATOM 595 C CA . SER A 1 76 ? -15.845 2.807 17.389 1.00 59.50 76 SER A CA 1
ATOM 596 C C . SER A 1 76 ? -16.055 4.042 18.281 1.00 59.50 76 SER A C 1
ATOM 598 O O . SER A 1 76 ? -16.308 3.865 19.472 1.00 59.50 76 SER A O 1
ATOM 600 N N . GLU A 1 77 ? -15.936 5.257 17.734 1.00 46.69 77 GLU A N 1
ATOM 601 C CA . GLU A 1 77 ? -16.075 6.544 18.440 1.00 46.69 77 GLU A CA 1
ATOM 602 C C . GLU A 1 77 ? -17.325 7.319 17.994 1.00 46.69 77 GLU A C 1
ATOM 604 O O . GLU A 1 77 ? -17.681 7.243 16.794 1.00 46.69 77 GLU A O 1
#

Foldseek 3Di:
DCPDDPPPQPDQQDLVNLLVQLLVCLVVVDPLVVPDPQRQPDSVSSLVVLVVPPPSSVVSSVVSNVVSVVVSVVVVD

Radius of gyration: 15.7 Å; chains: 1; bounding box: 46×24×40 Å

Sequence (77 aa):
MNEAYCEGRSAPPADVEVEAVAKRLCWNSCEWDGVDSYAAKGEDDAWNYAGEIPGFQEEYIRQAKEMFEIARKAVSE